Protein AF-A0A399WVT3-F1 (afdb_monomer_lite)

pLDDT: mean 75.3, std 10.96, range [41.12, 88.5]

Foldseek 3Di:
DDVVVVCVVCDPCVVQKDWDADDPPDDDDPPRTDIDGNVVVVVVVVVVPPDDDDDDPDPPDDPVVSVVVVVVVVVVVVLVVCLVPVVVLPCPPDDDPVVNVVSNVVSVVVSVVVVVVVVVVVVPDPPD

Secondary structure (DSSP, 8-state):
--HHHHHHHTTTGGGGEEEEE--TTS---TTSEEEEE-HHHHHHHHHHTT--------SS--HHHHHHHHHHHHHHHHHHHHHHHTT--S-SS--SHHHHHHHHHHHHHHHHHHHHHHHHHHHT----

Radius of gyration: 25.49 Å; chains: 1; bounding box: 57×47×62 Å

Sequence (128 aa):
MHIGALKKEAGRDYRLVTISILKPQEPVKENTFRFSLDRERLRQAYRREGRYLLRSNMQAAAPETVWENYLLLTRIEQAFKDLKGSLSIRPIWHQLERRIEAHIFGSFLAFCPHTTLRNLARGGSPQG

Structure (mmCIF, N/CA/C/O backbone):
data_AF-A0A399WVT3-F1
#
_entry.id   AF-A0A399WVT3-F1
#
loop_
_atom_site.group_PDB
_atom_site.id
_atom_site.type_symbol
_atom_site.label_atom_id
_atom_site.label_alt_id
_atom_site.label_comp_id
_atom_site.label_asym_id
_atom_site.label_entity_id
_atom_site.label_seq_id
_atom_site.pdbx_PDB_ins_code
_atom_site.Cartn_x
_atom_site.Cartn_y
_atom_site.Cartn_z
_atom_site.occupancy
_atom_site.B_iso_or_equiv
_atom_site.auth_seq_id
_atom_site.auth_comp_id
_atom_site.auth_asym_id
_atom_site.auth_atom_id
_atom_site.pdbx_PDB_model_num
ATOM 1 N N . MET A 1 1 ? -18.044 -3.687 33.131 1.00 49.72 1 MET A N 1
ATOM 2 C CA . MET A 1 1 ? -17.605 -3.805 31.720 1.00 49.72 1 MET A CA 1
ATOM 3 C C . MET A 1 1 ? -18.129 -2.613 30.928 1.00 49.72 1 MET A C 1
ATOM 5 O O . MET A 1 1 ? -19.329 -2.370 30.952 1.00 49.72 1 MET A O 1
ATOM 9 N N . HIS A 1 2 ? -17.259 -1.835 30.278 1.00 63.12 2 HIS A N 1
ATOM 10 C CA . HIS A 1 2 ? -17.668 -0.624 29.556 1.00 63.12 2 HIS A CA 1
ATOM 11 C C . HIS A 1 2 ? -17.984 -0.936 28.088 1.00 63.12 2 HIS A C 1
ATOM 13 O O . HIS A 1 2 ? -17.085 -1.173 27.289 1.00 63.12 2 HIS A O 1
ATOM 19 N N . ILE A 1 3 ? -19.262 -0.862 27.711 1.00 63.94 3 ILE A N 1
ATOM 20 C CA . ILE A 1 3 ? -19.758 -1.055 26.331 1.00 63.94 3 ILE A CA 1
ATOM 21 C C . ILE A 1 3 ? -19.051 -0.133 25.322 1.00 63.94 3 ILE A C 1
ATOM 23 O O . ILE A 1 3 ? -18.918 -0.473 24.150 1.00 63.94 3 ILE A O 1
ATOM 27 N N . GLY A 1 4 ? -18.557 1.025 25.770 1.00 65.25 4 GLY A N 1
ATOM 28 C CA . GLY A 1 4 ? -17.757 1.928 24.941 1.00 65.25 4 GLY A CA 1
ATOM 29 C C . GLY A 1 4 ? -16.449 1.308 24.432 1.00 65.25 4 GLY A C 1
ATOM 30 O O . GLY A 1 4 ? -16.078 1.556 23.288 1.00 65.25 4 GLY A O 1
ATOM 31 N N . ALA A 1 5 ? -15.787 0.461 25.228 1.00 69.62 5 ALA A N 1
ATOM 32 C CA . ALA A 1 5 ? -14.570 -0.236 24.808 1.00 69.62 5 ALA A CA 1
ATOM 33 C C . ALA A 1 5 ? -14.874 -1.282 23.724 1.00 69.62 5 ALA A C 1
ATOM 35 O O . ALA A 1 5 ? -14.205 -1.319 22.697 1.00 69.62 5 ALA A O 1
ATOM 36 N N . LEU A 1 6 ? -15.965 -2.031 23.897 1.00 65.75 6 LEU A N 1
ATOM 37 C CA . LEU A 1 6 ? -16.423 -3.030 22.926 1.00 65.75 6 LEU A CA 1
ATOM 38 C C . LEU A 1 6 ? -16.861 -2.394 21.598 1.00 65.75 6 LEU A C 1
ATOM 40 O O . LEU A 1 6 ? -16.585 -2.929 20.530 1.00 65.75 6 LEU A O 1
ATOM 44 N N . LYS A 1 7 ? -17.489 -1.211 21.634 1.00 69.44 7 LYS A N 1
ATOM 45 C CA . LYS A 1 7 ? -17.811 -0.444 20.416 1.00 69.44 7 LYS A CA 1
ATOM 46 C C . LYS A 1 7 ? -16.564 0.026 19.668 1.00 69.44 7 LYS A C 1
ATOM 48 O O . LYS A 1 7 ? -16.591 0.100 18.445 1.00 69.44 7 LYS A O 1
ATOM 53 N N . LYS A 1 8 ? -15.492 0.360 20.392 1.00 70.12 8 LYS A N 1
ATOM 54 C CA . LYS A 1 8 ? -14.214 0.770 19.799 1.00 70.12 8 LYS A CA 1
ATOM 55 C C . LYS A 1 8 ? -13.527 -0.405 19.101 1.00 70.12 8 LYS A C 1
ATOM 57 O O . LYS A 1 8 ? -12.993 -0.226 18.013 1.00 70.12 8 LYS A O 1
ATOM 62 N N . GLU A 1 9 ? -13.578 -1.586 19.708 1.00 75.31 9 GLU A N 1
ATOM 63 C CA . GLU A 1 9 ? -13.006 -2.821 19.163 1.00 75.31 9 GLU A CA 1
ATOM 64 C C . GLU A 1 9 ? -13.793 -3.341 17.949 1.00 75.31 9 GLU A C 1
ATOM 66 O O . GLU A 1 9 ? -13.202 -3.707 16.940 1.00 75.31 9 GLU A O 1
ATOM 71 N N . ALA A 1 10 ? -15.126 -3.249 17.986 1.00 73.88 10 ALA A N 1
ATOM 72 C CA . ALA A 1 10 ? -16.011 -3.632 16.881 1.00 73.88 10 ALA A CA 1
ATOM 73 C C . ALA A 1 10 ? -16.025 -2.645 15.688 1.00 73.88 10 ALA A C 1
ATOM 75 O O . ALA A 1 10 ? -16.782 -2.834 14.735 1.00 73.88 10 ALA A O 1
ATOM 76 N N . GLY A 1 11 ? -15.239 -1.564 15.718 1.00 80.56 11 GLY A N 1
ATOM 77 C CA . GLY A 1 11 ? -15.048 -0.677 14.566 1.00 80.56 11 GLY A CA 1
ATOM 78 C C . GLY A 1 11 ? -16.337 -0.036 14.034 1.00 80.56 11 GLY A C 1
ATOM 79 O O . GLY A 1 11 ? -17.008 0.710 14.742 1.00 80.56 11 GLY A O 1
ATOM 80 N N . ARG A 1 12 ? -16.675 -0.255 12.755 1.00 75.19 12 ARG A N 1
ATOM 81 C CA . ARG A 1 12 ? -17.946 0.215 12.153 1.00 75.19 12 ARG A CA 1
ATOM 82 C C . ARG A 1 12 ? -19.079 -0.806 12.282 1.00 75.19 12 ARG A C 1
ATOM 84 O O . ARG A 1 12 ? -20.242 -0.434 12.103 1.00 75.19 12 ARG A O 1
ATOM 91 N N . ASP A 1 13 ? -18.754 -2.035 12.659 1.00 79.75 13 ASP A N 1
ATOM 92 C CA . ASP A 1 13 ? -19.655 -3.185 12.591 1.00 79.75 13 ASP A CA 1
ATOM 93 C C . ASP A 1 13 ? -20.614 -3.228 13.782 1.00 79.75 13 ASP A C 1
ATOM 95 O O . ASP A 1 13 ? -21.705 -3.787 13.682 1.00 79.75 13 ASP A O 1
ATOM 99 N N . TYR A 1 14 ? -20.301 -2.513 14.874 1.00 78.44 14 TYR A N 1
ATOM 100 C CA . TYR A 1 14 ? -21.237 -2.328 15.992 1.00 78.44 14 TYR A CA 1
ATOM 101 C C . TYR A 1 14 ? -22.587 -1.734 15.548 1.00 78.44 14 TYR A C 1
ATOM 103 O O . TYR A 1 14 ? -23.587 -1.908 16.237 1.00 78.44 14 TYR A O 1
ATOM 111 N N . ARG A 1 15 ? -22.638 -1.028 14.405 1.00 79.50 15 ARG A N 1
ATOM 112 C CA . ARG A 1 15 ? -23.873 -0.441 13.848 1.00 79.50 15 ARG A CA 1
ATOM 113 C C . ARG A 1 15 ? -24.842 -1.491 13.300 1.00 79.50 15 ARG A C 1
ATOM 115 O O . ARG A 1 15 ? -25.990 -1.150 13.022 1.00 79.50 15 ARG A O 1
ATOM 122 N N . LEU A 1 16 ? -24.381 -2.726 13.115 1.00 82.50 16 LEU A N 1
ATOM 123 C CA . LEU A 1 16 ? -25.165 -3.844 12.594 1.00 82.50 16 LEU A CA 1
ATOM 124 C C . LEU A 1 16 ? -25.828 -4.658 13.714 1.00 82.50 16 LEU A C 1
ATOM 126 O O . LEU A 1 16 ? -26.728 -5.448 13.441 1.00 82.50 16 LEU A O 1
ATOM 130 N N . VAL A 1 17 ? -25.413 -4.458 14.969 1.00 83.25 17 VAL A N 1
ATOM 131 C CA . VAL A 1 17 ? -25.873 -5.238 16.123 1.00 83.25 17 VAL A CA 1
ATOM 132 C C . VAL A 1 17 ? -26.627 -4.335 17.095 1.00 83.25 17 VAL A C 1
ATOM 134 O O . VAL A 1 17 ? -26.086 -3.369 17.630 1.00 83.25 17 VAL A O 1
ATOM 137 N N . THR A 1 18 ? -27.886 -4.673 17.363 1.00 78.88 18 THR A N 1
ATOM 138 C CA . THR A 1 18 ? -28.686 -4.033 18.409 1.00 78.88 18 THR A CA 1
ATOM 139 C C . THR A 1 18 ? -28.555 -4.842 19.688 1.00 78.88 18 THR A C 1
ATOM 141 O O . THR A 1 18 ? -29.005 -5.985 19.754 1.00 78.88 18 THR A O 1
ATOM 144 N N . ILE A 1 19 ? -27.934 -4.243 20.703 1.00 78.19 19 ILE A N 1
ATOM 145 C CA . ILE A 1 19 ? -27.808 -4.824 22.039 1.00 78.19 19 ILE A CA 1
ATOM 146 C C . ILE A 1 19 ? -28.844 -4.156 22.941 1.00 78.19 19 ILE A C 1
ATOM 148 O O . ILE A 1 19 ? -28.803 -2.942 23.147 1.00 78.19 19 ILE A O 1
ATOM 152 N N . SER A 1 20 ? -29.767 -4.945 23.479 1.00 67.81 20 SER A N 1
ATOM 153 C CA . SER A 1 20 ? -30.749 -4.506 24.465 1.00 67.81 20 SER A CA 1
ATOM 154 C C . SER A 1 20 ? -30.272 -4.916 25.852 1.00 67.81 20 SER A C 1
ATOM 156 O O . SER A 1 20 ? -30.109 -6.102 26.135 1.00 67.81 20 SER A O 1
ATOM 158 N N . ILE A 1 21 ? -30.046 -3.923 26.711 1.00 67.62 21 ILE A N 1
ATOM 159 C CA . ILE A 1 21 ? -29.662 -4.114 28.112 1.00 67.62 21 ILE A CA 1
ATOM 160 C C . ILE A 1 21 ? -30.765 -3.494 28.965 1.00 67.62 21 ILE A C 1
ATOM 162 O O . ILE A 1 21 ? -31.156 -2.348 28.731 1.00 67.62 21 ILE A O 1
ATOM 166 N N . LEU A 1 22 ? -31.294 -4.264 29.915 1.00 60.88 22 LEU A N 1
ATOM 167 C CA . LEU A 1 22 ? -32.272 -3.776 30.887 1.00 60.88 22 LEU A CA 1
ATOM 168 C C . LEU A 1 22 ? -31.626 -2.758 31.847 1.00 60.88 22 LEU A C 1
ATOM 170 O O . LEU A 1 22 ? -30.410 -2.725 32.030 1.00 60.88 22 LEU A O 1
ATOM 174 N N . LYS A 1 23 ? -32.457 -1.861 32.387 1.00 58.59 23 LYS A N 1
ATOM 175 C CA . LYS A 1 23 ? -32.060 -0.669 33.157 1.00 58.59 23 LYS A CA 1
ATOM 176 C C . LYS A 1 23 ? -31.189 -1.000 34.391 1.00 58.59 23 LYS A C 1
ATOM 178 O O . LYS A 1 23 ? -31.216 -2.130 34.867 1.00 58.59 23 LYS A O 1
ATOM 183 N N . PRO A 1 24 ? -30.476 -0.006 34.965 1.00 57.97 24 PRO A N 1
ATOM 184 C CA . PRO A 1 24 ? -29.390 -0.193 35.943 1.00 57.97 24 PRO A CA 1
ATOM 185 C C . PRO A 1 24 ? -29.717 -0.868 37.294 1.00 57.97 24 PRO A C 1
ATOM 187 O O . PRO A 1 24 ? -28.846 -0.870 38.157 1.00 57.97 24 PRO A O 1
ATOM 190 N N . GLN A 1 25 ? -30.926 -1.394 37.526 1.00 55.22 25 GLN A N 1
ATOM 191 C CA . GLN A 1 25 ? -31.360 -1.904 38.839 1.00 55.22 25 GLN A CA 1
ATOM 192 C C . GLN A 1 25 ? -31.949 -3.329 38.843 1.00 55.22 25 GLN A C 1
ATOM 194 O O . GLN A 1 25 ? -32.541 -3.729 39.840 1.00 55.22 25 GLN A O 1
ATOM 199 N N . GLU A 1 26 ? -31.758 -4.132 37.791 1.00 56.56 26 GLU A N 1
ATOM 200 C CA . GLU A 1 26 ? -32.091 -5.569 37.829 1.00 56.56 26 GLU A CA 1
ATOM 201 C C . GLU A 1 26 ? -30.834 -6.454 37.930 1.00 56.56 26 GLU A C 1
ATOM 203 O O . GLU A 1 26 ? -29.822 -6.158 37.287 1.00 56.56 26 GLU A O 1
ATOM 208 N N . PRO A 1 27 ? -30.871 -7.553 38.713 1.00 55.53 27 PRO A N 1
ATOM 209 C CA . PRO A 1 27 ? -29.750 -8.480 38.820 1.00 55.53 27 PRO A CA 1
ATOM 210 C C . PRO A 1 27 ? -29.493 -9.159 37.468 1.00 55.53 27 PRO A C 1
ATOM 212 O O . PRO A 1 27 ? -30.398 -9.725 36.852 1.00 55.53 27 PRO A O 1
ATOM 215 N N . VAL A 1 28 ? -28.242 -9.106 37.008 1.00 55.19 28 VAL A N 1
ATOM 216 C CA . VAL A 1 28 ? -27.818 -9.674 35.723 1.00 55.19 28 V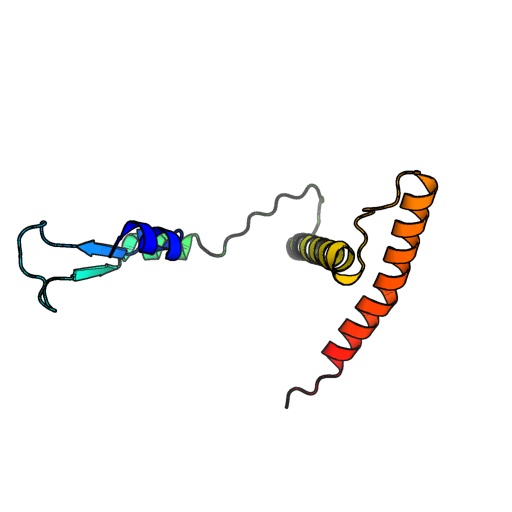AL A CA 1
ATOM 217 C C . VAL A 1 28 ? -27.916 -11.202 35.792 1.00 55.19 28 VAL A C 1
ATOM 219 O O . VAL A 1 28 ? -27.111 -11.847 36.458 1.00 55.19 28 VAL A O 1
ATOM 222 N N . LYS A 1 29 ? -28.910 -11.785 35.114 1.00 57.50 29 LYS A N 1
ATOM 223 C CA . LYS A 1 29 ? -29.027 -13.231 34.873 1.00 57.50 29 LYS A CA 1
ATOM 224 C C . LYS A 1 29 ? -28.606 -13.532 33.429 1.00 57.50 29 LYS A C 1
ATOM 226 O O . LYS A 1 29 ? -28.653 -12.651 32.572 1.00 57.50 29 LYS A O 1
ATOM 231 N N . GLU A 1 30 ? -28.245 -14.781 33.130 1.00 54.09 30 GLU A N 1
ATOM 232 C CA . GLU A 1 30 ? -27.844 -15.228 31.777 1.00 54.09 30 GLU A CA 1
ATOM 233 C C . GLU A 1 30 ? -28.891 -14.914 30.687 1.00 54.09 30 GLU A C 1
ATOM 235 O O . GLU A 1 30 ? -28.548 -14.755 29.521 1.00 54.09 30 GLU A O 1
ATOM 240 N N . ASN A 1 31 ? -30.161 -14.731 31.070 1.00 55.41 31 ASN A N 1
ATOM 241 C CA . ASN A 1 31 ? -31.273 -14.423 30.166 1.00 55.41 31 ASN A CA 1
ATOM 242 C C . ASN A 1 31 ? -31.568 -12.911 29.996 1.00 55.41 31 ASN A C 1
ATOM 244 O O . ASN A 1 31 ? -32.552 -12.539 29.354 1.00 55.41 31 ASN A O 1
ATOM 248 N N . THR A 1 32 ? -30.764 -12.027 30.600 1.00 57.12 32 THR A N 1
ATOM 249 C CA . THR A 1 32 ? -31.006 -10.568 30.638 1.00 57.12 32 THR A CA 1
ATOM 250 C C . THR A 1 32 ? -30.328 -9.822 29.476 1.00 57.12 32 THR A C 1
ATOM 252 O O . THR A 1 32 ? -30.675 -8.679 29.176 1.00 57.12 32 THR A O 1
ATOM 255 N N . PHE A 1 33 ? -29.379 -10.462 28.786 1.00 63.53 33 PHE A N 1
ATOM 256 C CA . PHE A 1 33 ? -28.689 -9.908 27.622 1.00 63.53 33 PHE A CA 1
ATOM 257 C C . PHE A 1 33 ? -29.343 -10.402 26.328 1.00 63.53 33 PHE A C 1
ATOM 259 O O . PHE A 1 33 ? -29.308 -11.593 26.023 1.00 63.53 33 PHE A O 1
ATOM 266 N N . ARG A 1 34 ? -29.918 -9.489 25.536 1.00 69.31 34 ARG A N 1
ATOM 267 C CA . ARG A 1 34 ? -30.391 -9.801 24.180 1.00 69.31 34 ARG A CA 1
ATOM 268 C C . ARG A 1 34 ? -29.605 -9.004 23.156 1.00 69.31 34 ARG A C 1
ATOM 270 O O . ARG A 1 34 ? -29.527 -7.780 23.237 1.00 69.31 34 ARG A O 1
ATOM 277 N N . PHE A 1 35 ? -29.084 -9.702 22.157 1.00 77.12 35 PHE A N 1
ATOM 278 C CA . PHE A 1 35 ? -28.548 -9.091 20.952 1.00 77.12 35 PHE A CA 1
ATOM 279 C C . PHE A 1 35 ? -29.369 -9.542 19.749 1.00 77.12 35 PHE A C 1
ATOM 281 O O . PHE A 1 35 ? -29.864 -10.667 19.690 1.00 7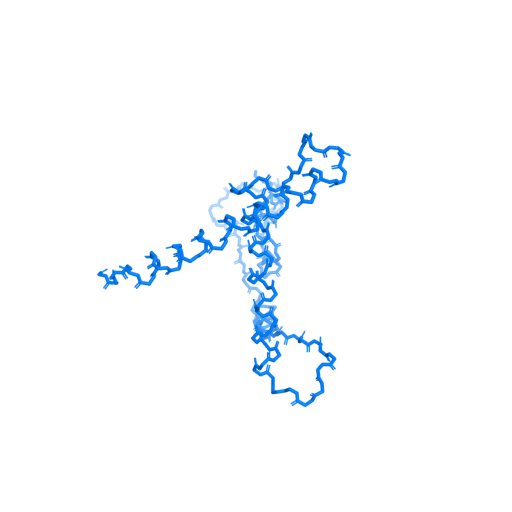7.12 35 PHE A O 1
ATOM 288 N N . SER A 1 36 ? -29.534 -8.646 18.788 1.00 80.81 36 SER A N 1
ATOM 289 C CA . SER A 1 36 ? -30.162 -8.948 17.509 1.00 80.81 36 SER A CA 1
ATOM 290 C C . SER A 1 36 ? -29.386 -8.276 16.388 1.00 80.81 36 SER A C 1
ATOM 292 O O . SER A 1 36 ? -28.826 -7.192 16.559 1.00 80.81 36 SER A O 1
ATOM 294 N N . LEU A 1 37 ? -29.324 -8.946 15.243 1.00 83.50 37 LEU A N 1
ATOM 295 C CA . LEU A 1 37 ? -28.690 -8.416 14.047 1.00 83.50 37 LEU A CA 1
ATOM 296 C C . LEU A 1 37 ? -29.722 -7.624 13.245 1.00 83.50 37 LEU A C 1
ATOM 298 O O . LEU A 1 37 ? -30.781 -8.152 12.895 1.00 83.50 37 LEU A O 1
ATOM 302 N N . ASP A 1 38 ? -29.399 -6.378 12.922 1.00 85.31 38 ASP A N 1
ATOM 303 C CA . ASP A 1 38 ? -30.208 -5.547 12.039 1.00 85.31 38 ASP A CA 1
ATOM 304 C C . ASP A 1 38 ? -30.027 -6.039 10.596 1.00 85.31 38 ASP A C 1
ATOM 306 O O . ASP A 1 38 ? -29.093 -5.664 9.881 1.00 85.31 38 ASP A O 1
ATOM 310 N N . ARG A 1 39 ? -30.907 -6.958 10.182 1.00 85.12 39 ARG A N 1
ATOM 311 C CA . ARG A 1 39 ? -30.828 -7.630 8.877 1.00 85.12 39 ARG A CA 1
ATOM 312 C C . ARG A 1 39 ? -30.966 -6.659 7.706 1.00 85.12 39 ARG A C 1
ATOM 314 O O . ARG A 1 39 ? -30.406 -6.924 6.644 1.00 85.12 39 ARG A O 1
ATOM 321 N N . GLU A 1 40 ? -31.692 -5.556 7.865 1.00 85.31 40 GLU A N 1
ATOM 322 C CA . GLU A 1 40 ? -31.818 -4.554 6.806 1.00 85.31 40 GLU A CA 1
ATOM 323 C C . GLU A 1 40 ? -30.534 -3.752 6.646 1.00 85.31 40 GLU A C 1
ATOM 325 O O . GLU A 1 40 ? -30.020 -3.641 5.528 1.00 85.31 40 GLU A O 1
ATOM 330 N N . ARG A 1 41 ? -29.961 -3.261 7.753 1.00 81.69 41 ARG A N 1
ATOM 331 C CA . ARG A 1 41 ? -28.663 -2.576 7.716 1.00 81.69 41 ARG A CA 1
ATOM 332 C C . ARG A 1 41 ? -27.555 -3.486 7.219 1.00 81.69 41 ARG A C 1
ATOM 334 O O . ARG A 1 41 ? -26.738 -3.039 6.418 1.00 81.69 41 ARG A O 1
ATOM 341 N N . LEU A 1 42 ? -27.563 -4.757 7.615 1.00 83.94 42 LEU A N 1
ATOM 342 C CA . LEU A 1 42 ? -26.623 -5.750 7.104 1.00 83.94 42 LEU A CA 1
ATOM 343 C C . LEU A 1 42 ? -26.755 -5.913 5.588 1.00 83.94 42 LEU A C 1
ATOM 345 O O . LEU A 1 42 ? -25.758 -5.838 4.882 1.00 83.94 42 LEU A O 1
ATOM 349 N N . ARG A 1 43 ? -27.976 -6.070 5.057 1.00 84.69 43 ARG A N 1
ATOM 350 C CA . ARG A 1 43 ? -28.199 -6.172 3.603 1.00 84.69 43 ARG A CA 1
ATOM 351 C C . ARG A 1 43 ? -27.726 -4.925 2.860 1.00 84.69 43 ARG A C 1
ATOM 353 O O . ARG A 1 43 ? -27.182 -5.041 1.764 1.00 84.69 43 ARG A O 1
ATOM 360 N N . GLN A 1 44 ? -27.939 -3.737 3.421 1.00 83.88 44 GLN A N 1
ATOM 361 C CA . GLN A 1 44 ? -27.475 -2.488 2.818 1.00 83.88 44 GLN A CA 1
ATOM 362 C C . GLN A 1 44 ? -25.948 -2.365 2.842 1.00 83.88 44 GLN A C 1
ATOM 364 O O . GLN A 1 44 ? -25.368 -1.965 1.833 1.00 83.88 44 GLN A O 1
ATOM 369 N N .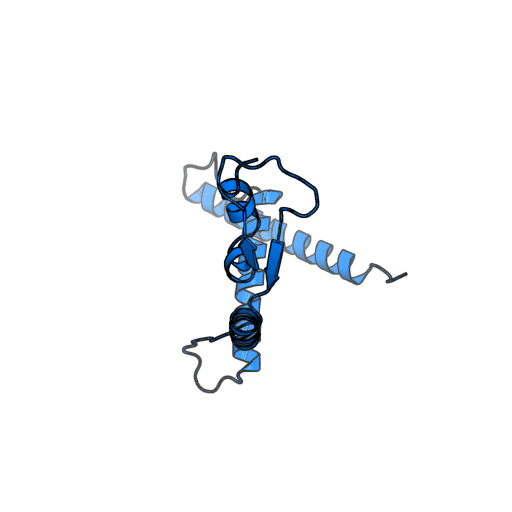 ALA A 1 45 ? -25.310 -2.716 3.961 1.00 81.00 45 ALA A N 1
ATOM 370 C CA . ALA A 1 45 ? -23.856 -2.747 4.092 1.00 81.00 45 ALA A CA 1
ATOM 371 C C . ALA A 1 45 ? -23.249 -3.740 3.097 1.00 81.00 45 ALA A C 1
ATOM 373 O O . ALA A 1 45 ? -22.445 -3.338 2.265 1.00 81.00 45 ALA A O 1
ATOM 374 N N . TYR A 1 46 ? -23.768 -4.967 3.061 1.00 79.88 46 TYR A N 1
ATOM 375 C CA . TYR A 1 46 ? -23.322 -6.022 2.152 1.00 79.88 46 TYR A CA 1
ATOM 376 C C . TYR A 1 46 ? -23.469 -5.636 0.675 1.00 79.88 46 TYR A C 1
ATOM 378 O O . TYR A 1 46 ? -22.591 -5.885 -0.140 1.00 79.88 46 TYR A O 1
ATOM 386 N N . ARG A 1 47 ? -24.563 -4.953 0.302 1.00 79.81 47 ARG A N 1
ATOM 387 C CA . ARG A 1 47 ? -24.719 -4.425 -1.063 1.00 79.81 47 ARG A CA 1
ATOM 388 C C . ARG A 1 47 ? -23.703 -3.329 -1.379 1.00 79.81 47 ARG A C 1
ATOM 390 O O . ARG A 1 47 ? -23.402 -3.122 -2.548 1.00 79.81 47 ARG A O 1
ATOM 397 N N . ARG A 1 48 ? -23.254 -2.543 -0.405 1.00 74.56 48 ARG A N 1
ATOM 398 C CA . ARG A 1 48 ? -22.324 -1.421 -0.625 1.00 74.56 48 ARG A CA 1
ATOM 399 C C . ARG A 1 48 ? -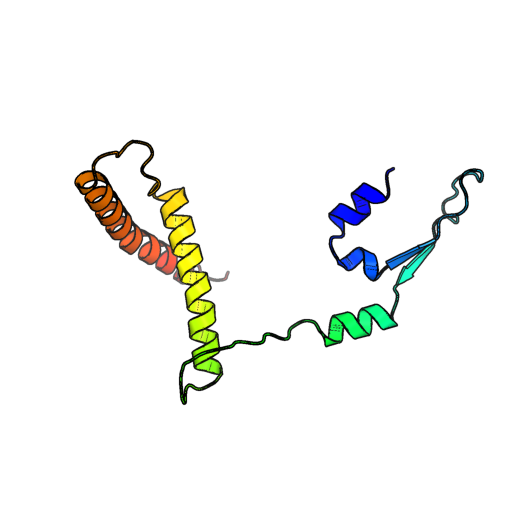20.861 -1.844 -0.524 1.00 74.56 48 ARG A C 1
ATOM 401 O O . ARG A 1 48 ? -20.012 -1.165 -1.093 1.00 74.56 48 ARG A O 1
ATOM 408 N N . GLU A 1 49 ? -20.587 -2.944 0.160 1.00 73.75 49 GLU A N 1
ATOM 409 C CA . GLU A 1 49 ? -19.268 -3.557 0.241 1.00 73.75 49 GLU A CA 1
ATOM 410 C C . GLU A 1 49 ? -18.761 -4.012 -1.134 1.00 73.75 49 GLU A C 1
ATOM 412 O O . GLU A 1 49 ? -19.531 -4.343 -2.036 1.00 73.75 49 GLU A O 1
ATOM 417 N N . GLY A 1 50 ? -17.439 -3.966 -1.311 1.00 69.12 50 GLY A N 1
ATOM 418 C CA . GLY A 1 50 ? -16.751 -4.466 -2.506 1.00 69.12 50 GLY A CA 1
ATOM 419 C C . GLY A 1 50 ? -16.774 -3.560 -3.742 1.00 69.12 50 GLY A C 1
ATOM 420 O O . GLY A 1 50 ? -16.192 -3.926 -4.760 1.00 69.12 50 GLY A O 1
ATOM 421 N N . ARG A 1 51 ? -17.404 -2.378 -3.693 1.00 76.44 51 ARG A N 1
ATOM 422 C CA . ARG A 1 51 ? -17.396 -1.434 -4.826 1.00 76.44 51 ARG A CA 1
ATOM 423 C C . ARG A 1 51 ? -16.231 -0.457 -4.712 1.00 76.44 51 ARG A C 1
ATOM 425 O O . ARG A 1 51 ? -16.176 0.333 -3.772 1.00 76.44 51 ARG A O 1
ATOM 432 N N . TYR A 1 52 ? -15.351 -0.466 -5.706 1.00 73.75 52 TYR A N 1
ATOM 433 C CA . TYR A 1 52 ? -14.264 0.500 -5.846 1.00 73.75 52 TYR A CA 1
ATOM 434 C C . TYR A 1 52 ? -14.564 1.445 -7.008 1.00 73.75 52 TYR A C 1
ATOM 436 O O . TYR A 1 52 ? -14.913 1.002 -8.099 1.00 73.75 52 TYR A O 1
ATOM 444 N N . LEU A 1 53 ? -14.433 2.751 -6.772 1.00 81.00 53 LEU A N 1
ATOM 445 C CA . LEU A 1 53 ? -14.500 3.765 -7.820 1.00 81.00 53 LEU A CA 1
ATOM 446 C C . LEU A 1 53 ? -13.089 4.299 -8.054 1.00 81.00 53 LEU A C 1
ATOM 448 O O . LEU A 1 53 ? -12.549 5.011 -7.208 1.00 81.00 53 LEU A O 1
ATOM 452 N N . LEU A 1 54 ? -12.501 3.957 -9.199 1.00 81.44 54 LEU A N 1
ATOM 453 C CA . LEU A 1 54 ? -11.220 4.506 -9.629 1.00 81.44 54 LEU A CA 1
ATOM 454 C C . LEU A 1 54 ? -11.459 5.666 -10.591 1.00 81.44 54 LEU A C 1
ATOM 456 O O . LEU A 1 54 ? -12.102 5.508 -11.626 1.00 81.44 54 LEU A O 1
ATOM 460 N N . ARG A 1 55 ? -10.920 6.838 -10.252 1.00 83.62 55 ARG A N 1
ATOM 461 C CA . ARG A 1 55 ? -10.870 7.992 -11.151 1.00 83.62 55 ARG A CA 1
ATOM 462 C C . ARG A 1 55 ? -9.467 8.080 -11.735 1.00 83.62 55 ARG A C 1
ATOM 464 O O . ARG A 1 55 ? -8.511 8.256 -10.988 1.00 83.62 55 ARG A O 1
ATOM 471 N N . SER A 1 56 ? -9.362 7.991 -13.056 1.00 82.31 56 SER A N 1
ATOM 472 C CA . SER A 1 56 ? -8.098 8.107 -13.785 1.00 82.31 56 SER A CA 1
ATOM 473 C C . SER A 1 56 ? -8.202 9.177 -14.871 1.00 82.31 56 SER A C 1
ATOM 475 O O . SER A 1 56 ? -9.286 9.444 -15.385 1.00 82.31 56 SER A O 1
ATOM 477 N N . ASN A 1 57 ? -7.075 9.804 -15.201 1.00 85.88 57 ASN A N 1
ATOM 478 C CA . ASN A 1 57 ? -6.921 10.692 -16.356 1.00 85.88 57 ASN A CA 1
ATOM 479 C C . ASN A 1 57 ? -6.435 9.942 -17.613 1.00 85.88 57 ASN A C 1
ATOM 481 O O . ASN A 1 57 ? -6.260 10.565 -18.658 1.00 85.88 57 ASN A O 1
ATOM 485 N N . MET A 1 58 ? -6.201 8.628 -17.517 1.00 82.94 58 MET A N 1
ATOM 486 C CA . MET A 1 58 ? -5.819 7.784 -18.649 1.00 82.94 58 MET A CA 1
ATOM 487 C C . MET A 1 58 ? -6.971 7.709 -19.656 1.00 82.94 58 MET A C 1
ATOM 489 O O . MET A 1 58 ? -8.041 7.189 -19.348 1.00 82.94 58 MET A O 1
ATOM 493 N N . GLN A 1 59 ? -6.752 8.233 -20.860 1.00 78.31 59 GLN A N 1
ATOM 494 C CA . GLN A 1 59 ? -7.714 8.138 -21.957 1.00 78.31 59 GLN A CA 1
ATOM 495 C C . GLN A 1 59 ? -7.568 6.774 -22.647 1.00 78.31 59 GLN A C 1
ATOM 497 O O . GLN A 1 59 ? -6.450 6.324 -22.880 1.00 78.31 59 GLN A O 1
ATOM 502 N N . ALA A 1 60 ? -8.690 6.124 -22.967 1.00 66.44 60 ALA A N 1
ATOM 503 C CA . ALA A 1 60 ? -8.752 4.852 -23.702 1.00 66.44 60 ALA A CA 1
ATOM 504 C C . ALA A 1 60 ? -8.034 3.637 -23.063 1.00 66.44 60 ALA A C 1
ATOM 506 O O . ALA A 1 60 ? -7.783 2.647 -23.747 1.00 66.44 60 ALA A O 1
ATOM 507 N N . ALA A 1 61 ? -7.734 3.668 -21.761 1.00 77.25 61 ALA A N 1
ATOM 508 C CA . ALA A 1 61 ? -7.235 2.490 -21.051 1.00 77.25 61 ALA A CA 1
ATOM 509 C C . ALA A 1 61 ? -8.384 1.533 -20.703 1.00 77.25 61 ALA A C 1
ATOM 511 O O . ALA A 1 61 ? -9.445 1.967 -20.246 1.00 77.25 61 ALA A O 1
ATOM 512 N N . ALA A 1 62 ? -8.156 0.231 -20.878 1.00 84.88 62 ALA A N 1
ATOM 513 C CA . ALA A 1 62 ? -9.078 -0.791 -20.402 1.00 84.88 62 ALA A CA 1
ATOM 514 C C . ALA A 1 62 ? -9.219 -0.700 -18.863 1.00 84.88 62 ALA A C 1
ATOM 516 O O . ALA A 1 62 ? -8.222 -0.419 -18.180 1.00 84.88 62 ALA A O 1
ATOM 517 N N . PRO A 1 63 ? -10.421 -0.910 -18.290 1.00 83.44 63 PRO A N 1
ATOM 518 C CA . PRO A 1 63 ? -10.640 -0.850 -16.841 1.00 83.44 63 PRO A CA 1
ATOM 519 C C . PRO A 1 63 ? -9.673 -1.724 -16.030 1.00 83.44 63 PRO A C 1
ATOM 521 O O . PRO A 1 63 ? -9.243 -1.334 -14.944 1.00 83.44 63 PRO A O 1
ATOM 524 N N . GLU A 1 64 ? -9.286 -2.873 -16.577 1.00 86.75 64 GLU A N 1
ATOM 525 C CA . GLU A 1 64 ? -8.348 -3.827 -15.989 1.00 86.75 64 GLU A CA 1
ATOM 526 C C . GLU A 1 64 ? -6.959 -3.203 -15.827 1.00 86.75 64 GLU A C 1
ATOM 528 O O . GLU A 1 64 ? -6.370 -3.273 -14.753 1.00 86.75 64 GLU A O 1
ATOM 533 N N . THR A 1 65 ? -6.466 -2.498 -16.846 1.00 85.56 65 THR A N 1
ATOM 534 C CA . THR A 1 65 ? -5.173 -1.803 -16.796 1.00 85.56 65 THR A CA 1
ATOM 535 C C . THR A 1 65 ? -5.180 -0.674 -15.766 1.00 85.56 65 THR A C 1
ATOM 537 O O . THR A 1 65 ? -4.203 -0.466 -15.046 1.00 85.56 65 THR A O 1
ATOM 540 N N . VAL A 1 66 ? -6.293 0.058 -15.653 1.00 87.25 66 VAL A N 1
ATOM 541 C CA . VAL A 1 66 ? -6.450 1.098 -14.622 1.00 87.25 66 VAL A CA 1
ATOM 542 C C . VAL A 1 66 ? -6.401 0.475 -13.224 1.00 87.25 66 VAL A C 1
ATOM 544 O O . VAL A 1 66 ? -5.754 1.020 -12.327 1.00 87.25 66 VAL A O 1
ATOM 547 N N . TRP A 1 67 ? -7.037 -0.683 -13.043 1.00 87.19 67 TRP A N 1
ATOM 548 C CA . TRP A 1 67 ? -7.006 -1.441 -11.796 1.00 87.19 67 TRP A CA 1
ATOM 549 C C . TRP A 1 67 ? -5.608 -1.985 -11.465 1.00 87.19 67 TRP A C 1
ATOM 551 O O . TRP A 1 67 ? -5.135 -1.821 -10.340 1.00 87.19 67 TRP A O 1
ATOM 561 N N . GLU A 1 68 ? -4.901 -2.568 -12.432 1.00 87.44 68 GLU A N 1
ATOM 562 C CA . GLU A 1 68 ? -3.531 -3.067 -12.258 1.00 87.44 68 GLU A CA 1
ATOM 563 C C . GLU A 1 68 ? -2.557 -1.955 -11.862 1.00 87.44 68 GLU A C 1
ATOM 565 O O . GLU A 1 68 ? -1.777 -2.115 -10.920 1.00 87.44 68 GLU A O 1
ATOM 570 N N . ASN A 1 69 ? -2.642 -0.798 -12.522 1.00 84.00 69 ASN A N 1
ATOM 571 C CA . ASN A 1 69 ? -1.827 0.369 -12.191 1.00 84.00 69 ASN A CA 1
ATOM 572 C C . ASN A 1 69 ? -2.148 0.912 -10.794 1.00 84.00 69 ASN A C 1
ATOM 574 O O . ASN A 1 69 ? -1.245 1.305 -10.052 1.00 84.00 69 ASN A O 1
ATOM 578 N N . TYR A 1 70 ? -3.422 0.895 -10.400 1.00 84.50 70 TYR A N 1
ATOM 579 C CA . TYR A 1 70 ? -3.820 1.243 -9.040 1.00 84.50 70 TYR A CA 1
ATOM 580 C C . TYR A 1 70 ? -3.219 0.277 -8.006 1.00 84.50 70 TYR A C 1
ATOM 582 O O . TYR A 1 70 ? -2.657 0.715 -7.003 1.00 84.50 70 TYR A O 1
ATOM 590 N N . LEU A 1 71 ? -3.243 -1.033 -8.266 1.00 85.19 71 LEU A N 1
ATOM 591 C CA . LEU A 1 71 ? -2.596 -2.022 -7.397 1.00 85.19 71 LEU A CA 1
ATOM 592 C C . LEU A 1 71 ? -1.068 -1.873 -7.367 1.00 85.19 71 LEU A C 1
ATOM 594 O O . LEU A 1 71 ? -0.439 -2.120 -6.331 1.00 85.19 71 LEU A O 1
ATOM 598 N N . LEU A 1 72 ? -0.451 -1.454 -8.475 1.00 84.56 72 LEU A N 1
ATOM 599 C CA . LEU A 1 72 ? 0.980 -1.166 -8.531 1.00 84.56 72 LEU A CA 1
ATOM 600 C C . LEU A 1 72 ? 1.358 -0.035 -7.569 1.00 84.56 72 LEU A C 1
ATOM 602 O O . LEU A 1 72 ? 2.386 -0.140 -6.902 1.00 84.56 72 LEU A O 1
ATOM 606 N N . LEU A 1 73 ? 0.513 0.990 -7.418 1.00 80.94 73 LEU A N 1
ATOM 607 C CA . LEU A 1 73 ? 0.730 2.056 -6.436 1.00 80.94 73 LEU A CA 1
ATOM 608 C C . LEU A 1 73 ? 0.861 1.490 -5.016 1.00 80.94 73 LEU A C 1
ATOM 610 O O . LEU A 1 73 ? 1.802 1.827 -4.301 1.00 80.94 73 LEU A O 1
ATOM 614 N N . THR A 1 74 ? -0.012 0.558 -4.629 1.00 80.75 74 THR A N 1
ATOM 615 C CA . THR A 1 74 ? 0.080 -0.122 -3.327 1.00 80.75 74 THR A CA 1
ATOM 616 C C . THR A 1 74 ? 1.381 -0.918 -3.182 1.00 80.75 74 THR A C 1
ATOM 618 O O . THR A 1 74 ? 1.995 -0.919 -2.113 1.00 80.75 74 THR A O 1
ATOM 621 N N . ARG A 1 75 ? 1.855 -1.573 -4.253 1.00 79.31 75 ARG A N 1
ATOM 622 C CA . ARG A 1 75 ? 3.160 -2.263 -4.240 1.00 79.31 75 ARG A CA 1
ATOM 623 C C . ARG A 1 75 ? 4.315 -1.282 -4.060 1.00 79.31 75 ARG A C 1
ATOM 625 O O . ARG A 1 75 ? 5.239 -1.576 -3.306 1.00 79.31 75 ARG A O 1
ATOM 632 N N . ILE A 1 76 ? 4.250 -0.121 -4.707 1.00 79.44 76 ILE A N 1
ATOM 633 C CA . ILE A 1 76 ? 5.239 0.952 -4.568 1.00 79.44 76 ILE A CA 1
ATOM 634 C C . ILE A 1 76 ? 5.247 1.483 -3.129 1.00 79.44 76 ILE A C 1
ATOM 636 O O . ILE A 1 76 ? 6.309 1.593 -2.521 1.00 79.44 76 ILE A O 1
ATOM 640 N N . GLU A 1 77 ? 4.083 1.745 -2.533 1.00 82.44 77 GLU A N 1
ATOM 641 C CA . GLU A 1 77 ? 3.989 2.155 -1.126 1.00 82.44 77 GLU A CA 1
ATOM 642 C C . GLU A 1 77 ? 4.606 1.123 -0.180 1.00 82.44 77 GLU A C 1
ATOM 644 O O . GLU A 1 77 ? 5.310 1.485 0.768 1.00 82.44 77 GLU A O 1
ATOM 649 N N . GLN A 1 78 ? 4.376 -0.165 -0.439 1.00 80.25 78 GLN A N 1
ATOM 650 C CA . GLN A 1 78 ? 4.983 -1.231 0.347 1.00 80.25 78 GLN A CA 1
ATOM 651 C C . GLN A 1 78 ? 6.504 -1.286 0.156 1.00 80.25 78 GLN A C 1
ATOM 653 O O . GLN A 1 78 ? 7.228 -1.409 1.141 1.00 80.25 78 GLN A O 1
ATOM 658 N N . ALA A 1 79 ? 7.002 -1.107 -1.070 1.00 77.88 79 ALA A N 1
ATOM 659 C CA . ALA A 1 79 ? 8.433 -0.984 -1.340 1.00 77.88 79 ALA A CA 1
ATOM 660 C C . ALA A 1 79 ? 9.054 0.184 -0.555 1.00 77.88 79 ALA A C 1
ATOM 662 O O . ALA A 1 79 ? 10.092 0.019 0.080 1.00 77.88 79 ALA A O 1
ATOM 663 N N . PHE A 1 80 ? 8.382 1.339 -0.501 1.00 74.19 80 PHE A N 1
ATOM 664 C CA . PHE A 1 80 ? 8.823 2.473 0.312 1.00 74.19 80 PHE A CA 1
ATOM 665 C C . PHE A 1 80 ? 8.796 2.192 1.818 1.00 74.19 80 PHE A C 1
ATOM 667 O O . PHE A 1 80 ? 9.655 2.703 2.538 1.00 74.19 80 PHE A O 1
ATOM 674 N N . LYS A 1 81 ? 7.831 1.414 2.325 1.00 78.31 81 LYS A N 1
ATOM 675 C CA . LYS A 1 81 ? 7.812 0.990 3.736 1.00 78.31 81 LYS A CA 1
ATOM 676 C C . LYS A 1 81 ? 9.002 0.094 4.058 1.00 78.31 81 LYS A C 1
ATOM 678 O O . LYS A 1 81 ? 9.683 0.351 5.047 1.00 78.31 81 LYS A O 1
ATOM 683 N N . ASP A 1 82 ? 9.278 -0.891 3.211 1.00 73.19 82 ASP A N 1
ATOM 684 C CA . ASP A 1 82 ? 10.412 -1.804 3.373 1.00 73.19 82 ASP A CA 1
ATOM 685 C C . ASP A 1 82 ? 11.737 -1.016 3.326 1.00 73.19 82 ASP A C 1
ATOM 687 O O . ASP A 1 82 ? 12.584 -1.140 4.210 1.00 73.19 82 ASP A O 1
ATOM 691 N N . LEU A 1 83 ? 11.860 -0.088 2.375 1.00 71.94 83 LEU A N 1
ATOM 692 C CA . LEU A 1 83 ? 13.010 0.806 2.238 1.00 71.94 83 LEU A CA 1
ATOM 693 C C . LEU A 1 83 ? 13.220 1.705 3.474 1.00 71.94 83 LEU A C 1
ATOM 695 O O . LEU A 1 83 ? 14.346 1.934 3.911 1.00 71.94 83 LEU A O 1
ATOM 699 N N . LYS A 1 84 ? 12.132 2.203 4.073 1.00 68.94 84 LYS A N 1
ATOM 700 C CA . LYS A 1 84 ? 12.175 3.033 5.289 1.00 68.94 84 LYS A CA 1
ATOM 701 C C . LYS A 1 84 ? 12.425 2.240 6.567 1.00 68.94 84 LYS A C 1
ATOM 703 O O . LYS A 1 84 ? 12.966 2.815 7.507 1.00 68.94 84 LYS A O 1
ATOM 708 N N . GLY A 1 85 ? 12.002 0.981 6.608 1.00 72.62 85 GLY A N 1
ATOM 709 C CA . GLY A 1 85 ? 12.148 0.089 7.752 1.00 72.62 85 GLY A CA 1
ATOM 710 C C . GLY A 1 85 ? 13.464 -0.676 7.706 1.00 72.62 85 GLY A C 1
ATOM 711 O O . GLY A 1 85 ? 14.446 -0.258 8.311 1.00 72.62 85 GLY A O 1
ATOM 712 N N . SER A 1 86 ? 13.485 -1.793 6.976 1.00 62.78 86 SER A N 1
ATOM 713 C CA . SER A 1 86 ? 14.610 -2.736 6.963 1.00 62.78 86 SER A CA 1
ATOM 714 C C . SER A 1 86 ? 15.881 -2.150 6.360 1.00 62.78 86 SER A C 1
ATOM 716 O O . SER A 1 86 ? 16.975 -2.556 6.735 1.00 62.78 86 SER A O 1
ATOM 718 N N . LEU A 1 87 ? 15.745 -1.184 5.449 1.00 61.62 87 LEU A N 1
ATOM 719 C CA . LEU A 1 87 ? 16.882 -0.545 4.788 1.00 61.62 87 LEU A CA 1
ATOM 720 C C . LEU A 1 87 ? 17.251 0.827 5.363 1.00 61.62 87 LEU A C 1
ATOM 722 O O . LEU A 1 87 ? 18.158 1.475 4.853 1.00 61.62 87 LEU A O 1
ATOM 726 N N . SER A 1 88 ? 1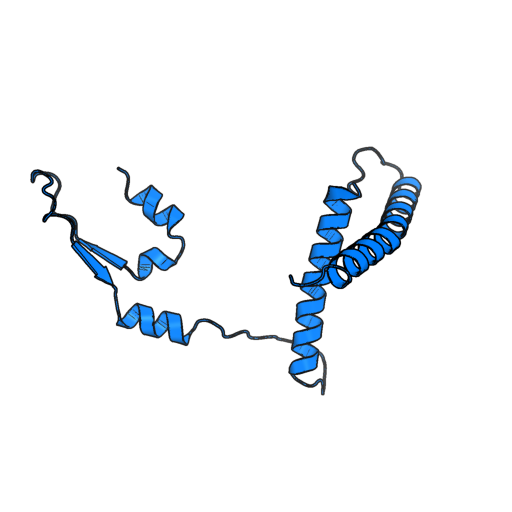6.578 1.260 6.438 1.00 64.38 88 SER A N 1
ATOM 727 C CA . SER A 1 88 ? 16.908 2.478 7.190 1.00 64.38 88 SER A CA 1
ATOM 728 C C . SER A 1 88 ? 17.138 3.725 6.317 1.00 64.38 88 SER A C 1
ATOM 730 O O . SER A 1 88 ? 18.049 4.514 6.567 1.00 64.38 88 SER A O 1
ATOM 732 N N . ILE A 1 89 ? 16.305 3.961 5.292 1.00 64.88 89 ILE A N 1
ATOM 733 C CA . ILE A 1 89 ? 16.467 5.151 4.431 1.00 64.88 89 ILE A CA 1
ATOM 734 C C . ILE A 1 89 ? 16.206 6.476 5.158 1.00 64.88 89 ILE A C 1
ATOM 736 O O . ILE A 1 89 ? 16.515 7.534 4.621 1.00 64.88 89 ILE A O 1
ATOM 740 N N . ARG A 1 90 ? 15.618 6.451 6.365 1.00 62.50 90 ARG A N 1
ATOM 741 C CA . ARG A 1 90 ? 15.437 7.667 7.167 1.00 62.50 90 ARG A CA 1
ATOM 742 C C . ARG A 1 90 ? 16.825 8.222 7.498 1.00 62.50 90 ARG A C 1
ATOM 744 O O . ARG A 1 90 ? 17.532 7.601 8.292 1.00 62.50 90 ARG A O 1
ATOM 751 N N . PRO A 1 91 ? 17.231 9.369 6.931 1.00 61.91 91 PRO A N 1
ATOM 752 C CA . PRO A 1 91 ? 18.528 9.942 7.226 1.00 61.91 91 PRO A CA 1
ATOM 753 C C . PRO A 1 91 ? 18.419 10.587 8.607 1.00 61.91 91 PRO A C 1
ATOM 755 O O . PRO A 1 91 ? 18.049 11.745 8.735 1.00 61.91 91 PRO A O 1
ATOM 758 N N . ILE A 1 92 ? 18.672 9.815 9.664 1.00 61.69 92 ILE A N 1
ATOM 759 C CA . ILE A 1 92 ? 18.665 10.344 11.036 1.00 61.69 92 ILE A CA 1
ATOM 760 C C . ILE A 1 92 ? 19.943 11.172 11.278 1.00 61.69 92 ILE A C 1
ATOM 762 O O . ILE A 1 92 ? 19.934 12.110 12.067 1.00 61.69 92 ILE A O 1
ATOM 766 N N . TRP A 1 93 ? 21.024 10.877 10.542 1.00 64.88 93 TRP A N 1
ATOM 767 C CA . TRP A 1 93 ? 22.360 11.450 10.767 1.00 64.88 93 TRP A CA 1
ATOM 768 C C . TRP A 1 93 ? 22.960 12.203 9.566 1.00 64.88 93 TRP A C 1
ATOM 770 O O . TRP A 1 93 ? 24.079 12.705 9.656 1.00 64.88 93 TRP A O 1
ATOM 780 N N . HIS A 1 94 ? 22.250 12.303 8.437 1.00 70.06 94 HIS A N 1
ATOM 781 C CA . HIS A 1 94 ? 22.747 12.989 7.239 1.00 70.06 94 HIS A CA 1
ATOM 782 C C . HIS A 1 94 ? 22.088 14.363 7.101 1.00 70.06 94 HIS A C 1
ATOM 784 O O . HIS A 1 94 ? 20.892 14.452 6.855 1.00 70.06 94 HIS A O 1
ATOM 790 N N . GLN A 1 95 ? 22.880 15.424 7.261 1.00 75.62 95 GLN A N 1
ATOM 791 C CA . GLN A 1 95 ? 22.405 16.816 7.221 1.00 75.62 95 GLN A CA 1
ATOM 792 C C . GLN A 1 95 ? 22.821 17.559 5.941 1.00 75.62 95 GLN A C 1
ATOM 794 O O . GLN A 1 95 ? 22.266 18.603 5.624 1.00 75.62 95 GLN A O 1
ATOM 799 N N . LEU A 1 96 ? 23.796 17.019 5.200 1.00 85.12 96 LEU A N 1
ATOM 800 C CA . LEU A 1 96 ? 24.262 17.577 3.931 1.00 85.12 96 LEU A CA 1
ATOM 801 C C . LEU A 1 96 ? 23.556 16.880 2.767 1.00 85.12 96 LEU A C 1
ATOM 803 O O . LEU A 1 96 ? 23.574 15.650 2.701 1.00 85.12 96 LEU A O 1
ATOM 807 N N . GLU A 1 97 ? 23.024 17.663 1.830 1.00 82.50 97 GLU A N 1
ATOM 808 C CA . GLU A 1 97 ? 22.265 17.200 0.657 1.00 82.50 97 GLU A CA 1
ATOM 809 C C . GLU A 1 97 ? 22.982 16.075 -0.101 1.00 82.50 97 GLU A C 1
ATOM 811 O O . GLU A 1 97 ? 22.448 14.977 -0.227 1.00 82.50 97 GLU A O 1
ATOM 816 N N . ARG A 1 98 ? 24.266 16.265 -0.435 1.00 86.75 98 ARG A N 1
ATOM 817 C CA . ARG A 1 98 ? 25.088 15.243 -1.112 1.00 86.75 98 ARG A CA 1
ATOM 818 C C . ARG A 1 98 ? 25.139 13.899 -0.374 1.00 86.75 98 ARG A C 1
ATOM 820 O O . ARG A 1 98 ? 25.241 12.843 -0.992 1.00 86.75 98 ARG A O 1
ATOM 827 N N . ARG A 1 99 ? 25.128 13.914 0.965 1.00 82.50 99 ARG A N 1
ATOM 828 C CA . ARG A 1 99 ? 25.151 12.680 1.769 1.00 82.50 99 ARG A CA 1
ATOM 829 C C . ARG A 1 99 ? 23.778 12.014 1.811 1.00 82.50 99 ARG A C 1
ATOM 831 O O . ARG A 1 99 ? 23.709 10.790 1.838 1.00 82.50 99 ARG A O 1
ATOM 838 N N . ILE A 1 100 ? 22.708 12.807 1.794 1.00 81.94 100 ILE A N 1
ATOM 839 C CA . ILE A 1 100 ? 21.333 12.312 1.690 1.00 81.94 100 ILE A CA 1
ATOM 840 C C . ILE A 1 100 ? 21.138 11.626 0.334 1.00 81.94 100 ILE A C 1
ATOM 842 O O . ILE A 1 100 ? 20.674 10.490 0.300 1.00 81.94 100 ILE A O 1
ATOM 846 N N . GLU A 1 101 ? 21.565 12.257 -0.761 1.00 83.81 101 GLU A N 1
ATOM 847 C CA . GLU A 1 101 ? 21.501 11.681 -2.110 1.00 83.81 101 GLU A CA 1
ATOM 848 C C . GLU A 1 101 ? 22.264 10.357 -2.207 1.00 83.81 101 GLU A C 1
ATOM 850 O O . GLU A 1 101 ? 21.709 9.353 -2.653 1.00 83.81 101 GLU A O 1
ATOM 855 N N . ALA A 1 102 ? 23.510 10.322 -1.720 1.00 86.62 102 ALA A N 1
ATOM 856 C CA . ALA A 1 102 ? 24.319 9.106 -1.714 1.00 86.62 102 ALA A CA 1
ATOM 857 C C . ALA A 1 102 ? 23.674 7.975 -0.888 1.00 86.62 102 ALA A C 1
ATOM 859 O O . ALA A 1 102 ? 23.688 6.818 -1.311 1.00 86.62 102 ALA A O 1
ATOM 860 N N . HIS A 1 103 ? 23.069 8.297 0.263 1.00 82.75 103 HIS A N 1
ATOM 861 C CA . HIS A 1 103 ? 22.370 7.323 1.111 1.00 82.75 103 HIS A CA 1
ATOM 862 C C . HIS A 1 103 ? 21.099 6.782 0.451 1.00 82.75 103 HIS A C 1
ATOM 864 O O . HIS A 1 103 ? 20.854 5.575 0.479 1.00 82.75 103 HIS A O 1
ATOM 870 N N . ILE A 1 104 ? 20.303 7.653 -0.177 1.00 83.00 104 ILE A N 1
ATOM 871 C CA . ILE A 1 104 ? 19.110 7.258 -0.938 1.00 83.00 104 ILE A CA 1
ATOM 872 C C . ILE A 1 104 ? 19.511 6.345 -2.097 1.00 83.00 104 ILE A C 1
ATOM 874 O O . ILE A 1 104 ? 18.897 5.294 -2.281 1.00 83.00 104 ILE A O 1
ATOM 878 N N . PHE A 1 105 ? 20.562 6.706 -2.833 1.00 85.75 105 PHE A N 1
ATOM 879 C CA . PHE A 1 105 ? 21.074 5.915 -3.947 1.00 85.75 105 PHE A CA 1
ATOM 880 C C . PHE A 1 105 ? 21.555 4.531 -3.494 1.00 85.75 105 PHE A C 1
ATOM 882 O O . PHE A 1 105 ? 21.116 3.518 -4.038 1.00 85.75 105 PHE A O 1
ATOM 889 N N . GLY A 1 106 ? 22.382 4.466 -2.445 1.00 84.25 106 GLY A N 1
ATOM 890 C CA . GLY A 1 106 ? 22.852 3.200 -1.876 1.00 84.25 106 GLY A CA 1
ATOM 891 C C . GLY A 1 106 ? 21.710 2.324 -1.351 1.00 84.25 106 GLY A C 1
ATOM 892 O O . GLY A 1 106 ? 21.678 1.121 -1.610 1.00 84.25 106 GLY A O 1
ATOM 893 N N . SER A 1 107 ? 20.724 2.931 -0.687 1.00 82.69 107 SER A N 1
ATOM 894 C CA . SER A 1 107 ? 19.519 2.233 -0.226 1.00 82.69 107 SER A CA 1
ATOM 895 C C . SER A 1 107 ? 18.715 1.679 -1.408 1.00 82.69 107 SER A C 1
ATOM 897 O O . SER A 1 107 ? 18.320 0.517 -1.409 1.00 82.69 107 SER A O 1
ATOM 899 N N . PHE A 1 108 ? 18.503 2.464 -2.463 1.00 84.00 108 PHE A N 1
ATOM 900 C CA . PHE A 1 108 ? 17.794 1.985 -3.649 1.00 84.00 108 PHE A CA 1
ATOM 901 C C . PHE A 1 108 ? 18.517 0.805 -4.317 1.00 84.00 108 PHE A C 1
ATOM 903 O O . PHE A 1 108 ? 17.886 -0.201 -4.642 1.00 84.00 108 PHE A O 1
ATOM 910 N N . LEU A 1 109 ? 19.846 0.875 -4.444 1.00 87.38 109 LEU A N 1
ATOM 911 C CA . LEU A 1 109 ? 20.644 -0.223 -4.993 1.00 87.38 109 LEU A CA 1
ATOM 912 C C . LEU A 1 109 ? 20.550 -1.500 -4.159 1.00 87.38 109 LEU A C 1
ATOM 914 O O . LEU A 1 109 ? 20.441 -2.575 -4.736 1.00 87.38 109 LEU A O 1
ATOM 918 N N . ALA A 1 110 ? 20.558 -1.404 -2.828 1.00 85.62 110 ALA A N 1
ATOM 919 C CA . ALA A 1 110 ? 20.410 -2.563 -1.946 1.00 85.62 110 ALA A CA 1
ATOM 920 C C . ALA A 1 110 ? 18.980 -3.145 -1.956 1.00 85.62 110 ALA A C 1
ATOM 922 O O . ALA A 1 110 ? 18.791 -4.345 -1.743 1.00 85.62 110 ALA A O 1
ATOM 923 N N . PHE A 1 111 ? 17.968 -2.330 -2.267 1.00 84.31 111 PHE A N 1
ATOM 924 C CA . PHE A 1 111 ? 16.586 -2.787 -2.399 1.00 84.31 111 PHE A CA 1
ATOM 925 C C . PHE A 1 111 ? 16.376 -3.720 -3.603 1.00 84.31 111 PHE A C 1
ATOM 927 O O . PHE A 1 111 ? 15.649 -4.707 -3.481 1.00 84.31 111 PHE A O 1
ATOM 934 N N . CYS A 1 112 ? 17.032 -3.464 -4.739 1.00 85.06 112 CYS A N 1
ATOM 935 C CA . CYS A 1 112 ? 16.923 -4.273 -5.962 1.00 85.06 112 CYS A CA 1
ATOM 936 C C . CYS A 1 112 ? 17.256 -5.775 -5.772 1.00 85.06 112 CYS A C 1
ATOM 938 O O . CYS A 1 112 ? 16.411 -6.620 -6.094 1.00 85.06 112 CYS A O 1
ATOM 940 N N . PRO A 1 113 ? 18.426 -6.169 -5.228 1.00 87.88 113 PRO A N 1
ATOM 941 C CA . PRO A 1 113 ? 18.712 -7.570 -4.943 1.00 87.88 113 PRO A CA 1
ATOM 942 C C . PRO A 1 113 ? 17.832 -8.102 -3.807 1.00 87.88 113 PRO A C 1
ATOM 944 O O . PRO A 1 113 ? 17.360 -9.230 -3.898 1.00 87.88 113 PRO A O 1
ATOM 947 N N . HIS A 1 114 ? 17.524 -7.300 -2.782 1.00 84.31 114 HIS A N 1
ATOM 948 C CA . HIS A 1 114 ? 16.653 -7.719 -1.679 1.00 84.31 114 HIS A CA 1
ATOM 949 C C . HIS A 1 114 ? 15.250 -8.135 -2.161 1.00 84.31 114 HIS A C 1
ATOM 951 O O . HIS A 1 114 ? 14.760 -9.207 -1.802 1.00 84.31 114 HIS A O 1
ATOM 957 N N . THR A 1 115 ? 14.604 -7.326 -3.010 1.00 83.62 115 THR A N 1
ATOM 958 C CA . THR A 1 115 ? 13.285 -7.664 -3.572 1.00 83.62 115 THR A CA 1
ATOM 959 C C . THR A 1 115 ? 13.359 -8.871 -4.508 1.00 83.62 115 THR A C 1
ATOM 961 O O . THR A 1 115 ? 12.497 -9.748 -4.458 1.00 83.62 115 THR A O 1
ATOM 964 N N . THR A 1 116 ? 14.431 -8.979 -5.297 1.00 86.50 116 THR A N 1
ATOM 965 C CA . THR A 1 116 ? 14.647 -10.109 -6.212 1.00 86.50 116 THR A CA 1
ATOM 966 C C . THR A 1 116 ? 14.797 -11.421 -5.444 1.00 86.50 116 THR A C 1
ATOM 968 O O . THR A 1 116 ? 14.067 -12.374 -5.710 1.00 86.50 116 THR A O 1
ATOM 971 N N . LEU A 1 117 ? 15.667 -11.454 -4.431 1.00 88.06 117 LEU A N 1
ATOM 972 C CA . LEU A 1 117 ? 15.870 -12.619 -3.566 1.00 88.06 117 LEU A CA 1
ATOM 973 C C . LEU A 1 117 ? 14.587 -13.010 -2.829 1.00 88.06 117 LEU A C 1
ATOM 975 O O . LEU A 1 117 ? 14.241 -14.187 -2.767 1.00 88.06 117 LEU A O 1
ATOM 979 N N . ARG A 1 118 ? 13.833 -12.029 -2.322 1.00 84.00 118 ARG A N 1
ATOM 980 C CA . ARG A 1 118 ? 12.540 -12.271 -1.669 1.00 84.00 118 ARG A CA 1
ATOM 981 C C . ARG A 1 118 ? 11.519 -12.896 -2.620 1.00 84.00 118 ARG A C 1
ATOM 983 O O . ARG A 1 118 ? 10.779 -13.788 -2.211 1.00 84.00 118 ARG A O 1
ATOM 990 N N . ASN A 1 119 ? 11.455 -12.432 -3.866 1.00 84.31 119 ASN A N 1
ATOM 991 C CA . ASN A 1 119 ? 10.540 -12.979 -4.866 1.00 84.31 119 ASN A CA 1
ATOM 992 C C . ASN A 1 119 ? 10.941 -14.401 -5.274 1.00 84.31 119 ASN A C 1
ATOM 994 O O . ASN A 1 119 ? 10.071 -15.264 -5.361 1.00 84.31 119 ASN A O 1
ATOM 998 N N . LEU A 1 120 ? 12.240 -14.667 -5.438 1.00 88.50 120 LEU A N 1
ATOM 999 C CA . LEU A 1 120 ? 12.758 -16.013 -5.699 1.00 88.50 120 LEU A CA 1
ATOM 1000 C C . LEU A 1 120 ? 12.455 -16.975 -4.543 1.00 88.50 120 LEU A C 1
ATOM 1002 O O . LEU 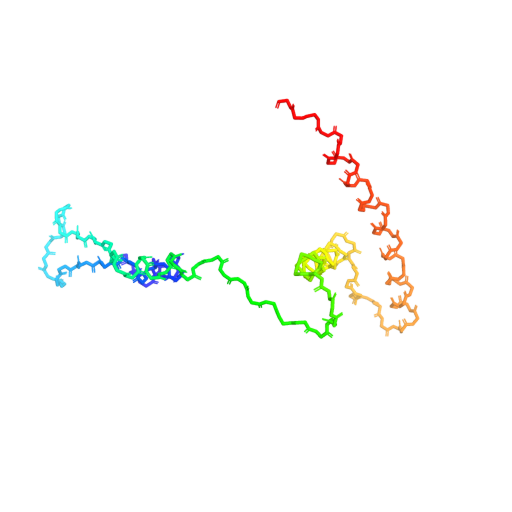A 1 120 ? 11.958 -18.071 -4.780 1.00 88.50 120 LEU A O 1
ATOM 1006 N N . ALA A 1 121 ? 12.661 -16.553 -3.293 1.00 86.06 121 ALA A N 1
ATOM 1007 C CA . ALA A 1 121 ? 12.341 -17.364 -2.117 1.00 86.06 121 ALA A CA 1
ATOM 1008 C C . ALA A 1 121 ? 10.840 -17.706 -2.026 1.00 86.06 121 ALA A C 1
ATOM 1010 O O . ALA A 1 121 ? 10.466 -18.819 -1.659 1.00 86.06 121 ALA A O 1
ATOM 1011 N N . ARG A 1 122 ? 9.969 -16.764 -2.408 1.00 79.75 122 ARG A N 1
ATOM 1012 C CA . ARG A 1 122 ? 8.515 -16.985 -2.475 1.00 79.75 122 ARG A CA 1
ATOM 1013 C C . ARG A 1 122 ? 8.107 -17.916 -3.617 1.00 79.75 122 ARG A C 1
ATOM 1015 O O . ARG A 1 122 ? 7.198 -18.713 -3.430 1.00 79.75 122 ARG A O 1
ATOM 1022 N N . GLY A 1 123 ? 8.764 -17.821 -4.772 1.00 75.81 123 GLY A N 1
ATOM 1023 C CA . GLY A 1 123 ? 8.517 -18.702 -5.919 1.00 75.81 123 GLY A CA 1
ATOM 1024 C C . GLY A 1 123 ? 9.085 -20.116 -5.751 1.00 75.81 123 GLY A C 1
ATOM 1025 O O . GLY A 1 123 ? 8.588 -21.043 -6.377 1.00 75.81 123 GLY A O 1
ATOM 1026 N N . GLY A 1 124 ? 10.100 -20.285 -4.899 1.00 62.97 124 GLY A N 1
ATOM 1027 C CA . GLY A 1 124 ? 10.755 -21.564 -4.614 1.00 62.97 124 GLY A CA 1
ATOM 1028 C C . GLY A 1 124 ? 10.185 -22.342 -3.426 1.00 62.97 124 GLY A C 1
ATOM 1029 O O . GLY A 1 124 ? 10.749 -23.370 -3.071 1.00 62.97 124 GLY A O 1
ATOM 1030 N N . SER A 1 125 ? 9.106 -21.872 -2.793 1.00 49.41 125 SER A N 1
ATOM 1031 C CA . SER A 1 125 ? 8.417 -22.632 -1.743 1.00 49.41 125 SER A CA 1
ATOM 1032 C C . SER A 1 125 ? 7.517 -23.683 -2.410 1.00 49.41 125 SER A C 1
ATOM 1034 O O . SER A 1 125 ? 6.527 -23.290 -3.033 1.00 49.41 125 SER A O 1
ATOM 1036 N N . PRO A 1 126 ? 7.813 -24.996 -2.324 1.00 49.69 126 PRO A N 1
ATOM 1037 C CA . PRO A 1 126 ? 6.867 -26.007 -2.766 1.00 49.69 126 PRO A CA 1
ATOM 1038 C C . PRO A 1 126 ? 5.650 -25.882 -1.855 1.00 49.69 126 PRO A C 1
ATOM 1040 O O . PRO A 1 126 ? 5.786 -25.909 -0.632 1.00 49.69 126 PRO A O 1
ATOM 1043 N N . GLN A 1 127 ? 4.469 -25.705 -2.438 1.00 47.41 127 GLN A N 1
ATOM 1044 C CA . GLN A 1 127 ? 3.236 -25.964 -1.709 1.00 47.41 127 GLN A CA 1
ATOM 1045 C C . GLN A 1 127 ? 3.215 -27.471 -1.431 1.00 47.41 127 GLN A C 1
ATOM 1047 O O . GLN A 1 127 ? 2.951 -28.257 -2.339 1.00 47.41 127 GLN A O 1
ATOM 1052 N N . GLY A 1 128 ? 3.632 -27.849 -0.223 1.00 41.12 128 GLY A N 1
ATOM 1053 C CA . GLY A 1 128 ? 3.475 -29.179 0.357 1.00 41.12 128 GLY A CA 1
ATOM 1054 C C . GLY A 1 128 ? 2.333 -29.174 1.354 1.00 41.12 128 GLY A C 1
ATOM 1055 O O . GLY A 1 128 ? 2.164 -28.132 2.029 1.00 41.12 128 GLY A O 1
#